Protein AF-A0A101G8E6-F1 (afdb_monomer_lite)

Radius of gyration: 13.33 Å; chains: 1; bounding box: 31×23×37 Å

pLDDT: mean 97.1, std 3.12, range [75.19, 98.75]

Structure (mmCIF, N/CA/C/O backbone):
data_AF-A0A101G8E6-F1
#
_entry.id   AF-A0A101G8E6-F1
#
loop_
_atom_site.group_PDB
_atom_site.id
_atom_site.type_symbol
_atom_site.label_atom_id
_atom_site.label_alt_id
_atom_site.label_comp_id
_atom_site.label_asym_id
_atom_site.label_entity_id
_atom_site.label_seq_id
_atom_site.pdbx_PDB_ins_code
_atom_site.Cartn_x
_atom_site.Cartn_y
_atom_site.Cartn_z
_atom_site.occupancy
_atom_site.B_iso_or_equiv
_atom_site.auth_seq_id
_atom_site.auth_comp_id
_atom_site.auth_asym_id
_atom_site.auth_atom_id
_atom_site.pdbx_PDB_model_num
ATOM 1 N N . ARG A 1 1 ? -13.074 10.221 1.252 1.00 87.31 1 ARG A N 1
ATOM 2 C CA . ARG A 1 1 ? -13.100 9.054 0.334 1.00 87.31 1 ARG A CA 1
ATOM 3 C C . ARG A 1 1 ? -12.316 9.415 -0.919 1.00 87.31 1 ARG A C 1
ATOM 5 O O . ARG A 1 1 ? -12.568 10.478 -1.464 1.00 87.31 1 ARG A O 1
ATOM 12 N N . ILE A 1 2 ? -11.379 8.565 -1.333 1.00 95.31 2 ILE A N 1
ATOM 13 C CA . ILE A 1 2 ? -10.587 8.689 -2.560 1.00 95.31 2 ILE A CA 1
ATOM 14 C C . ILE A 1 2 ? -10.964 7.508 -3.452 1.00 95.31 2 ILE A C 1
ATOM 16 O O . ILE A 1 2 ? -10.977 6.362 -3.000 1.00 95.31 2 ILE A O 1
ATOM 20 N N . THR A 1 3 ? -11.350 7.766 -4.694 1.00 95.94 3 THR A N 1
ATOM 21 C CA . THR A 1 3 ? -11.845 6.718 -5.591 1.00 95.94 3 THR A CA 1
ATOM 22 C C . THR A 1 3 ? -11.412 7.016 -7.017 1.00 95.94 3 THR A C 1
ATOM 24 O O . THR A 1 3 ? -11.410 8.173 -7.428 1.00 95.94 3 THR A O 1
ATOM 27 N N . ALA A 1 4 ? -11.021 5.973 -7.747 1.00 96.38 4 ALA A N 1
ATOM 28 C CA . ALA A 1 4 ? -10.799 6.053 -9.182 1.00 96.38 4 ALA A CA 1
ATOM 29 C C . ALA A 1 4 ? -12.072 6.527 -9.896 1.00 96.38 4 ALA A C 1
ATOM 31 O O . ALA A 1 4 ? -13.160 6.051 -9.575 1.00 96.38 4 ALA A O 1
ATOM 32 N N . GLU A 1 5 ? -11.940 7.412 -10.885 1.00 96.31 5 GLU A N 1
ATOM 33 C CA . GLU A 1 5 ? -13.079 7.835 -11.709 1.00 96.31 5 GLU A CA 1
ATOM 34 C C . GLU A 1 5 ? -13.739 6.626 -12.387 1.00 96.31 5 GLU A C 1
ATOM 36 O O . GLU A 1 5 ? -14.941 6.412 -12.257 1.00 96.31 5 GLU A O 1
ATOM 41 N N . THR A 1 6 ? -12.924 5.780 -13.027 1.00 95.19 6 THR A N 1
ATOM 42 C CA . THR A 1 6 ? -13.347 4.486 -13.570 1.00 95.19 6 THR A CA 1
ATOM 43 C C . THR A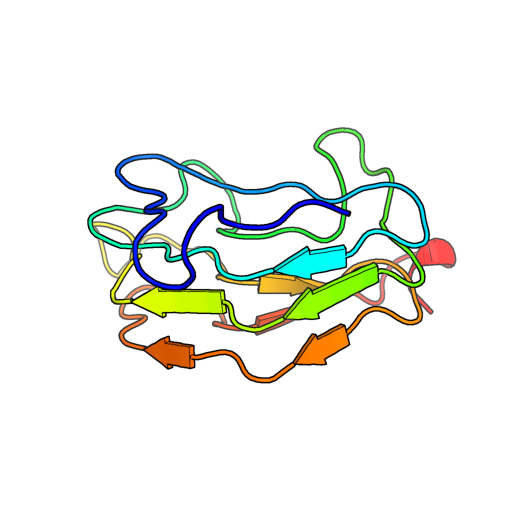 1 6 ? -12.465 3.371 -12.991 1.00 95.19 6 THR A C 1
ATOM 45 O O . THR A 1 6 ? -11.258 3.346 -13.262 1.00 95.19 6 THR A O 1
ATOM 48 N N . PRO A 1 7 ? -13.018 2.439 -12.185 1.00 89.88 7 PRO A N 1
ATOM 49 C CA . PRO A 1 7 ? -12.251 1.338 -11.606 1.00 89.88 7 PRO A CA 1
ATOM 50 C C . PRO A 1 7 ? -11.517 0.517 -12.669 1.00 89.88 7 PRO A C 1
ATOM 52 O O . PRO A 1 7 ? -12.096 0.133 -13.683 1.00 89.88 7 PRO A O 1
ATOM 55 N N . GLY A 1 8 ? -10.231 0.252 -12.436 1.00 88.69 8 GLY A N 1
ATOM 56 C CA . GLY A 1 8 ? -9.379 -0.475 -13.381 1.00 88.69 8 GLY A CA 1
ATOM 57 C C . GLY A 1 8 ? -8.829 0.364 -14.541 1.00 88.69 8 GLY A C 1
ATOM 58 O O . GLY A 1 8 ? -8.028 -0.161 -15.309 1.00 88.69 8 GLY A O 1
ATOM 59 N N . GLN A 1 9 ? -9.202 1.646 -14.652 1.00 95.56 9 GLN A N 1
ATOM 60 C CA . GLN A 1 9 ? -8.654 2.582 -15.647 1.00 95.56 9 GLN A CA 1
ATOM 61 C C . GLN A 1 9 ? -7.810 3.710 -15.034 1.00 95.56 9 GLN A C 1
ATOM 63 O O . GLN A 1 9 ? -7.206 4.491 -15.763 1.00 95.56 9 GLN A O 1
ATOM 68 N N . VAL A 1 10 ? -7.733 3.789 -13.701 1.00 97.50 10 VAL A N 1
ATOM 69 C CA . VAL A 1 10 ? -6.826 4.704 -12.997 1.00 97.50 10 VAL A CA 1
ATOM 70 C C . VAL A 1 10 ? -5.579 3.941 -12.571 1.00 97.50 10 VAL A C 1
ATOM 72 O O . VAL A 1 10 ? -5.618 3.104 -11.662 1.00 97.50 10 VAL A O 1
ATOM 75 N N . PHE A 1 11 ? -4.476 4.240 -13.251 1.00 98.31 11 PHE A N 1
ATOM 76 C CA . PHE A 1 11 ? -3.200 3.561 -13.069 1.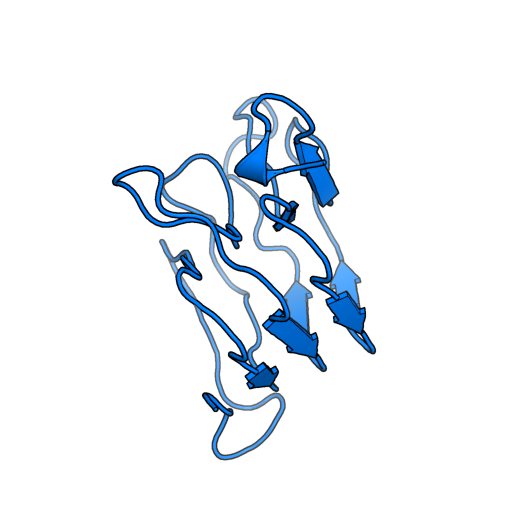00 98.31 11 PHE A CA 1
ATOM 77 C C . PHE A 1 11 ? -2.239 4.393 -12.223 1.00 98.31 11 PHE A C 1
ATOM 79 O O . PHE A 1 11 ? -2.122 5.604 -12.396 1.00 98.31 11 PHE A O 1
ATOM 86 N N . VAL A 1 12 ? -1.527 3.717 -11.326 1.00 98.38 12 VAL A N 1
ATOM 87 C CA . VAL A 1 12 ? -0.410 4.272 -10.563 1.00 98.38 12 VAL A CA 1
ATOM 88 C C . VAL A 1 12 ? 0.854 3.560 -11.037 1.00 98.38 12 VAL A C 1
ATOM 90 O O . VAL A 1 12 ? 1.038 2.373 -10.774 1.00 98.38 12 VAL A O 1
ATOM 93 N N . GLU A 1 13 ? 1.698 4.270 -11.783 1.00 98.75 13 GLU A N 1
ATOM 94 C CA . GLU A 1 13 ? 2.832 3.684 -12.510 1.00 98.75 13 GLU A CA 1
ATOM 95 C C . GLU A 1 13 ? 4.177 4.310 -12.107 1.00 98.75 13 GLU A C 1
ATOM 97 O O . GLU A 1 13 ? 4.234 5.258 -11.317 1.00 98.75 13 GLU A O 1
ATOM 102 N N . GLY A 1 14 ? 5.280 3.759 -12.621 1.00 98.75 14 GLY A N 1
ATOM 103 C CA . GLY A 1 14 ? 6.625 4.276 -12.378 1.00 98.75 14 GLY A CA 1
ATOM 104 C C . GLY A 1 14 ? 7.079 4.126 -10.923 1.00 98.75 14 GLY A C 1
ATOM 105 O O . GLY A 1 14 ? 6.874 3.088 -10.294 1.00 98.75 14 GLY A O 1
ATOM 106 N N . GLN A 1 15 ? 7.740 5.156 -10.394 1.00 98.56 15 GLN A N 1
ATOM 107 C CA . GLN A 1 15 ? 8.226 5.185 -9.013 1.00 98.56 15 GLN A CA 1
ATOM 108 C C . GLN A 1 15 ? 7.187 5.818 -8.090 1.00 98.56 15 GLN A C 1
ATOM 110 O O . GLN A 1 15 ? 7.254 7.005 -7.779 1.00 98.56 15 GLN A O 1
ATOM 115 N N . SER A 1 16 ? 6.226 5.008 -7.648 1.00 98.50 16 SER A N 1
ATOM 116 C CA . SER A 1 16 ? 5.045 5.490 -6.926 1.00 98.50 16 SER A CA 1
ATOM 117 C C . SER A 1 16 ? 4.787 4.718 -5.634 1.00 98.50 16 SER A C 1
ATOM 119 O O . SER A 1 16 ? 5.088 3.531 -5.519 1.00 98.50 16 SER A O 1
ATOM 121 N N . CYS A 1 17 ? 4.20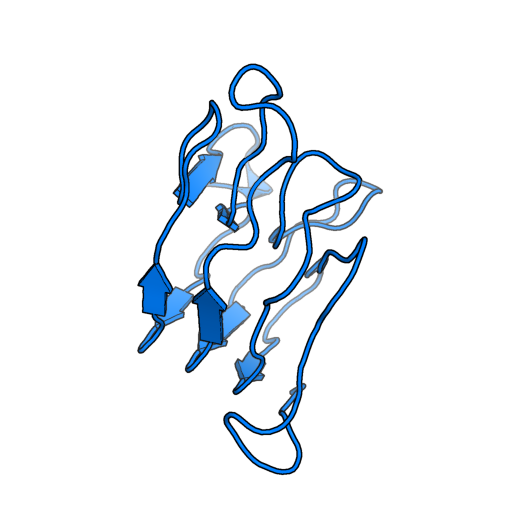8 5.397 -4.645 1.00 98.12 17 CYS A N 1
ATOM 122 C CA . CYS A 1 17 ? 3.728 4.795 -3.403 1.00 98.12 17 CYS A CA 1
ATOM 123 C C . CYS A 1 17 ? 2.569 5.613 -2.816 1.00 98.12 17 CYS A C 1
ATOM 125 O O . CYS A 1 17 ? 2.347 6.757 -3.210 1.00 98.12 17 CYS A O 1
ATOM 127 N N . LEU A 1 18 ? 1.831 5.019 -1.880 1.00 98.00 18 LEU A N 1
ATOM 128 C CA . LEU A 1 18 ? 0.698 5.626 -1.191 1.00 98.00 18 LEU A CA 1
ATOM 129 C C . LEU A 1 18 ? 0.910 5.580 0.325 1.00 98.00 18 LEU A C 1
ATOM 131 O O . LEU A 1 18 ? 1.146 4.518 0.901 1.00 98.00 18 LEU A O 1
ATOM 135 N N . TYR A 1 19 ? 0.761 6.734 0.967 1.00 98.06 19 TYR A N 1
ATOM 136 C CA . TYR A 1 19 ? 0.681 6.865 2.418 1.00 98.06 19 TYR A CA 1
ATOM 137 C C . TYR A 1 19 ? -0.764 7.171 2.813 1.00 98.06 19 TYR A C 1
ATOM 139 O O . TYR A 1 19 ? -1.433 7.971 2.160 1.00 98.06 19 TYR A O 1
ATOM 147 N N . ILE A 1 20 ? -1.242 6.529 3.874 1.00 98.25 20 ILE A N 1
ATOM 148 C CA . ILE A 1 20 ? -2.578 6.724 4.434 1.00 98.25 20 ILE A CA 1
ATOM 149 C C . ILE A 1 20 ? -2.389 7.058 5.913 1.00 98.25 20 ILE A C 1
ATOM 151 O O . ILE A 1 20 ? -1.858 6.239 6.657 1.00 98.25 20 ILE A O 1
ATOM 155 N N . SER A 1 21 ? -2.829 8.237 6.342 1.00 97.56 21 SER A N 1
ATOM 156 C CA . SER A 1 21 ? -2.825 8.674 7.743 1.00 97.56 21 SER A CA 1
ATOM 157 C C . SER A 1 21 ? -4.148 9.354 8.094 1.00 97.56 21 SER A C 1
ATOM 159 O O . SER A 1 21 ? -4.848 9.848 7.209 1.00 97.56 21 SER A O 1
ATOM 161 N N . GLY A 1 22 ? -4.517 9.349 9.376 1.00 97.19 22 GLY A N 1
ATOM 162 C CA . GLY A 1 22 ? -5.804 9.868 9.850 1.00 97.19 22 GLY A CA 1
ATOM 163 C C . GLY A 1 22 ? -6.872 8.783 9.993 1.00 97.19 22 GLY A C 1
ATOM 164 O O . GLY A 1 22 ? -6.556 7.607 10.157 1.00 97.19 22 GLY A O 1
ATOM 165 N N . GLU A 1 23 ? -8.147 9.164 9.972 1.00 98.25 23 GLU A N 1
ATOM 166 C CA . GLU A 1 23 ? -9.238 8.249 10.324 1.00 98.25 23 GLU A CA 1
ATOM 167 C C . GLU A 1 23 ? -10.357 8.217 9.281 1.00 98.25 23 GLU A C 1
ATOM 169 O O . GLU A 1 23 ? -10.609 9.205 8.590 1.00 98.25 23 GLU A O 1
ATOM 174 N N . TYR A 1 24 ? -11.044 7.072 9.182 1.00 98.25 24 TYR A N 1
ATOM 175 C CA . TYR A 1 24 ? -12.238 6.881 8.341 1.00 98.25 24 TYR A CA 1
ATOM 176 C C . TYR A 1 24 ? -12.016 7.177 6.849 1.00 98.25 24 TYR A C 1
ATOM 178 O O . TYR A 1 24 ? -12.918 7.610 6.122 1.00 98.25 24 TYR A O 1
ATOM 186 N N . LEU A 1 25 ? -10.802 6.924 6.358 1.00 98.31 25 LEU A N 1
ATOM 187 C CA . LEU A 1 25 ? -10.482 7.055 4.944 1.00 98.31 25 LEU A CA 1
ATOM 188 C C . LEU A 1 25 ? -10.851 5.779 4.189 1.00 98.31 25 LEU A C 1
ATOM 190 O O . LEU A 1 25 ? -10.569 4.667 4.620 1.00 98.31 25 LEU A O 1
ATOM 194 N N . GLN A 1 26 ? -11.426 5.949 3.003 1.00 98.38 26 GLN A N 1
ATOM 195 C CA . GLN A 1 26 ? -11.662 4.860 2.060 1.00 98.38 26 GLN A CA 1
ATOM 196 C C . GLN A 1 26 ? -10.933 5.157 0.754 1.00 98.38 26 GLN A C 1
ATOM 198 O O . GLN A 1 26 ? -11.150 6.228 0.179 1.00 98.38 26 GLN A O 1
ATOM 203 N N . ILE A 1 27 ? -10.109 4.209 0.309 1.00 98.00 27 ILE A N 1
ATOM 204 C CA . ILE A 1 27 ? -9.351 4.239 -0.943 1.00 98.00 27 ILE A CA 1
ATOM 205 C C . ILE A 1 27 ? -9.859 3.094 -1.819 1.00 98.00 27 ILE A C 1
ATOM 207 O O . ILE A 1 27 ? -9.948 1.953 -1.361 1.00 98.00 27 ILE A O 1
ATOM 211 N N . ASP A 1 28 ? -10.226 3.410 -3.059 1.00 98.19 28 ASP A N 1
ATOM 212 C CA . ASP A 1 28 ? -11.042 2.522 -3.884 1.00 98.19 28 ASP A CA 1
ATOM 213 C C . ASP A 1 28 ? -10.663 2.575 -5.374 1.00 98.19 28 ASP A C 1
ATOM 215 O O . ASP A 1 28 ? -10.655 3.648 -5.980 1.00 98.19 28 ASP A O 1
ATOM 219 N N . GLY A 1 29 ? -10.384 1.415 -5.975 1.00 97.81 29 GLY A N 1
ATOM 220 C CA . GLY A 1 29 ? -10.310 1.263 -7.434 1.00 97.81 29 GLY A CA 1
ATOM 221 C C . GLY A 1 29 ? -8.975 1.613 -8.106 1.00 97.81 29 GLY A C 1
ATOM 222 O O . GLY A 1 29 ? -8.953 1.748 -9.330 1.00 97.81 29 GLY A O 1
ATOM 223 N N . LEU A 1 30 ? -7.882 1.778 -7.350 1.00 97.38 30 LEU A N 1
ATOM 224 C CA . LEU A 1 30 ? -6.551 2.072 -7.910 1.00 97.38 30 LEU A CA 1
ATOM 225 C C . LEU A 1 30 ? -5.849 0.805 -8.420 1.00 97.38 30 LEU A C 1
ATOM 227 O O . LEU A 1 30 ? -5.949 -0.259 -7.807 1.00 97.38 30 LEU A O 1
ATOM 231 N N . HIS A 1 31 ? -5.078 0.943 -9.500 1.00 98.44 31 HIS A N 1
ATOM 232 C CA . HIS A 1 31 ? -4.289 -0.142 -10.086 1.00 98.44 31 HIS A CA 1
ATOM 233 C C . HIS A 1 31 ? -2.803 0.241 -10.181 1.00 98.44 31 HIS A C 1
ATOM 235 O O . HIS A 1 31 ? -2.408 1.032 -11.033 1.00 98.44 31 HIS A O 1
ATOM 241 N N . PHE A 1 32 ? -1.970 -0.341 -9.317 1.00 98.69 32 PHE A N 1
ATOM 242 C CA . PHE A 1 32 ? -0.514 -0.213 -9.351 1.00 98.69 32 PHE A CA 1
ATOM 243 C C . PHE A 1 32 ? 0.080 -1.209 -10.351 1.00 98.69 32 PHE A C 1
ATOM 245 O O . PHE A 1 32 ? -0.067 -2.417 -10.161 1.00 98.69 32 PHE A O 1
ATOM 252 N N . ARG A 1 33 ? 0.758 -0.714 -11.391 1.00 98.50 33 ARG A N 1
ATOM 253 C CA . ARG A 1 33 ? 1.400 -1.533 -12.439 1.00 98.50 33 ARG A CA 1
ATOM 254 C C . ARG A 1 33 ? 2.590 -0.801 -13.061 1.00 98.50 33 ARG A C 1
ATOM 256 O O . ARG A 1 33 ? 2.767 0.384 -12.811 1.00 98.50 33 ARG A O 1
ATOM 263 N N . ASN A 1 34 ? 3.394 -1.480 -13.880 1.00 98.50 34 ASN A N 1
ATOM 264 C CA . ASN A 1 34 ? 4.486 -0.853 -14.645 1.00 98.50 34 ASN A CA 1
ATOM 265 C C . ASN A 1 34 ? 5.432 0.007 -13.777 1.00 98.50 34 ASN A C 1
ATOM 267 O O . ASN A 1 34 ? 5.745 1.152 -14.111 1.00 98.50 34 ASN A O 1
ATOM 271 N N . GLY A 1 35 ? 5.861 -0.514 -12.625 1.00 98.50 35 GLY A N 1
ATOM 272 C CA . GLY A 1 35 ? 6.646 0.276 -11.683 1.00 98.50 35 GLY A CA 1
ATOM 273 C C . GLY A 1 35 ? 7.073 -0.465 -10.423 1.00 98.50 35 GLY A C 1
ATOM 274 O O . GLY A 1 35 ? 7.002 -1.688 -10.343 1.00 98.50 35 GLY A O 1
ATOM 275 N N . HIS A 1 36 ? 7.564 0.298 -9.453 1.00 98.75 36 HIS A N 1
ATOM 276 C CA . HIS A 1 36 ? 7.989 -0.180 -8.139 1.00 98.75 36 HIS A CA 1
ATOM 277 C C . HIS A 1 36 ? 7.910 0.960 -7.122 1.00 98.75 36 HIS A C 1
ATOM 279 O O . HIS A 1 36 ? 7.935 2.138 -7.481 1.00 98.75 36 HIS A O 1
ATOM 285 N N . THR A 1 37 ? 7.838 0.629 -5.832 1.00 98.38 37 THR A N 1
ATOM 286 C CA . THR A 1 37 ? 7.917 1.667 -4.798 1.00 98.38 37 THR A CA 1
ATOM 287 C C . THR A 1 37 ? 9.330 2.261 -4.733 1.00 98.38 37 THR A C 1
ATOM 289 O O . THR A 1 37 ? 10.302 1.498 -4.760 1.00 98.38 37 THR A O 1
ATOM 292 N N . PRO A 1 38 ? 9.481 3.595 -4.603 1.00 97.62 38 PRO A N 1
ATOM 293 C CA . PRO A 1 38 ? 10.774 4.222 -4.326 1.00 97.62 38 PRO A CA 1
ATOM 294 C C . PRO A 1 38 ? 11.204 4.056 -2.858 1.00 97.62 38 PRO A C 1
ATOM 296 O O . PRO A 1 38 ? 12.317 4.425 -2.489 1.00 97.62 38 PRO A O 1
ATOM 299 N N . GLY A 1 39 ? 10.308 3.557 -2.001 1.00 94.62 39 GLY A N 1
ATOM 300 C CA . GLY A 1 39 ? 10.503 3.470 -0.561 1.00 94.62 39 GLY A CA 1
ATOM 301 C C . GLY A 1 39 ? 10.428 2.045 -0.026 1.00 94.62 39 GLY A C 1
ATOM 302 O O . GLY A 1 39 ? 10.748 1.066 -0.691 1.00 94.62 39 GLY A O 1
ATOM 303 N N . LYS A 1 40 ? 10.005 1.935 1.236 1.00 95.94 40 LYS A N 1
ATOM 304 C CA . LYS A 1 40 ? 9.935 0.653 1.952 1.00 95.94 40 LYS A CA 1
ATOM 305 C C . LYS A 1 40 ? 8.723 -0.188 1.558 1.00 95.94 40 LYS A C 1
ATOM 307 O O . LYS A 1 40 ? 8.785 -1.409 1.690 1.00 95.94 40 LYS A O 1
ATOM 312 N N . ALA A 1 41 ? 7.640 0.449 1.112 1.00 98.44 41 ALA A N 1
ATOM 313 C CA . ALA A 1 41 ? 6.431 -0.245 0.700 1.00 98.44 41 ALA A CA 1
ATOM 314 C C . ALA A 1 41 ? 5.619 0.509 -0.360 1.00 98.44 41 ALA A C 1
ATOM 316 O O . ALA A 1 41 ? 5.780 1.721 -0.518 1.00 98.44 41 ALA A O 1
ATOM 317 N N . VAL A 1 42 ? 4.758 -0.208 -1.087 1.00 98.75 42 VAL A N 1
ATOM 318 C CA . VAL A 1 42 ? 3.850 0.377 -2.094 1.00 98.75 42 VAL A CA 1
ATOM 319 C C . VAL A 1 42 ? 2.723 1.157 -1.419 1.00 98.75 42 VAL A C 1
ATOM 321 O O . VAL A 1 42 ? 2.446 2.282 -1.820 1.00 98.75 42 VAL A O 1
ATOM 324 N N . ILE A 1 43 ? 2.117 0.605 -0.366 1.00 98.75 43 ILE A N 1
ATOM 325 C CA . ILE A 1 43 ? 1.045 1.229 0.415 1.00 98.75 43 ILE A CA 1
ATOM 326 C C . ILE A 1 43 ? 1.364 1.106 1.908 1.00 98.75 43 ILE A C 1
ATOM 328 O O . ILE A 1 43 ? 1.683 0.020 2.395 1.00 98.75 43 ILE A O 1
ATOM 332 N N . GLN A 1 44 ? 1.265 2.212 2.646 1.00 98.56 44 GLN A N 1
ATOM 333 C CA . GLN A 1 44 ? 1.519 2.271 4.088 1.00 98.56 44 GLN A CA 1
ATOM 334 C C . GLN A 1 44 ? 0.343 2.928 4.810 1.00 98.56 44 GLN A C 1
ATOM 336 O O . GLN A 1 44 ? -0.060 4.032 4.458 1.00 98.56 44 GLN A O 1
ATOM 341 N N . PHE A 1 45 ? -0.161 2.287 5.866 1.00 98.56 45 PHE A N 1
ATOM 342 C CA . PHE A 1 45 ? -1.189 2.840 6.765 1.00 98.56 45 PHE A CA 1
ATOM 343 C C . PHE A 1 45 ? -0.600 3.771 7.840 1.00 98.56 45 PHE A C 1
ATOM 345 O O . PHE A 1 45 ? -1.007 3.767 9.000 1.00 98.56 45 PHE A O 1
ATOM 352 N N . ARG A 1 46 ? 0.406 4.548 7.449 1.00 97.88 46 ARG A N 1
ATOM 353 C CA . ARG A 1 46 ? 0.939 5.690 8.189 1.00 97.88 46 ARG A CA 1
ATOM 354 C C . ARG A 1 46 ? 1.540 6.676 7.200 1.00 97.88 46 ARG A C 1
ATOM 356 O O . ARG A 1 46 ? 1.838 6.275 6.077 1.00 97.88 46 ARG A O 1
ATOM 363 N N . ASP A 1 47 ? 1.791 7.908 7.613 1.00 96.62 47 ASP A N 1
ATOM 364 C CA . ASP A 1 47 ? 2.582 8.862 6.831 1.00 96.62 47 ASP A CA 1
ATOM 365 C C . ASP A 1 47 ? 4.099 8.748 7.090 1.00 96.62 47 ASP A C 1
ATOM 367 O O . ASP A 1 47 ? 4.578 7.909 7.862 1.00 96.62 47 ASP A O 1
ATOM 371 N N . SER A 1 48 ? 4.879 9.604 6.424 1.00 93.31 48 SER A N 1
ATOM 372 C CA . SER A 1 48 ? 6.333 9.701 6.599 1.00 93.31 48 SER A CA 1
ATOM 373 C C . SER A 1 48 ? 6.764 10.220 7.974 1.00 93.31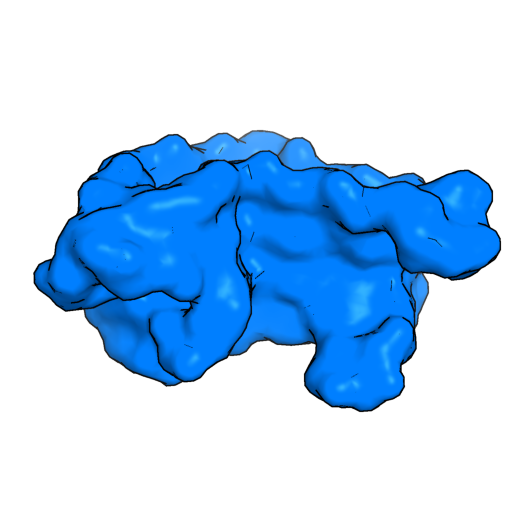 48 SER A C 1
ATOM 375 O O . SER A 1 48 ? 7.919 10.025 8.352 1.00 93.31 48 SER A O 1
ATOM 377 N N . HIS A 1 49 ? 5.866 10.870 8.716 1.00 94.62 49 HIS A N 1
ATOM 378 C CA . HIS A 1 49 ? 6.109 11.406 10.057 1.00 94.62 49 HIS A CA 1
ATOM 379 C C . HIS A 1 49 ? 5.714 10.421 11.167 1.00 94.62 49 HIS A C 1
ATOM 381 O O . HIS A 1 49 ? 6.005 10.664 12.336 1.00 94.62 49 HIS A O 1
ATOM 387 N N . GLY A 1 50 ? 5.114 9.283 10.807 1.00 94.56 50 GLY A N 1
ATOM 388 C CA . GLY A 1 50 ? 4.711 8.227 11.730 1.00 94.56 50 GLY A CA 1
ATOM 389 C C . GLY A 1 50 ? 3.269 8.335 12.223 1.00 94.56 50 GLY A C 1
ATOM 390 O O . GLY A 1 50 ? 2.875 7.521 13.055 1.00 94.56 50 GLY A O 1
ATOM 391 N N . GLN A 1 51 ? 2.467 9.276 11.716 1.00 97.19 51 GLN A N 1
ATOM 392 C CA . GLN A 1 51 ? 1.043 9.330 12.031 1.00 97.19 51 GLN A CA 1
ATOM 393 C C . GLN A 1 51 ? 0.332 8.148 11.367 1.00 97.19 51 GLN A C 1
ATOM 395 O O . GLN A 1 51 ? 0.345 8.019 10.143 1.00 97.19 51 GLN A O 1
ATOM 400 N N . VAL A 1 52 ? -0.273 7.277 12.176 1.00 98.25 52 VAL A N 1
ATOM 401 C CA . VAL A 1 52 ? -0.959 6.066 11.704 1.00 98.25 52 VAL A CA 1
ATOM 402 C C . VAL A 1 52 ? -2.352 6.363 11.145 1.00 98.25 52 VAL A C 1
ATOM 404 O O . VAL A 1 52 ? -2.934 7.420 11.398 1.00 98.25 52 VAL A O 1
ATOM 407 N N . ALA A 1 53 ? -2.889 5.410 10.388 1.00 98.38 53 ALA A N 1
ATOM 408 C CA . ALA A 1 53 ? -4.283 5.387 9.971 1.00 98.38 53 ALA A CA 1
ATOM 409 C C . ALA A 1 53 ? -5.127 4.489 10.884 1.00 98.38 53 ALA A C 1
ATOM 411 O O . ALA A 1 53 ? -4.678 3.400 11.225 1.00 98.38 53 ALA A O 1
ATOM 412 N N . ASN A 1 54 ? -6.357 4.884 11.216 1.00 98.31 54 ASN A N 1
ATOM 413 C CA . ASN A 1 54 ? -7.312 4.035 11.939 1.00 98.31 54 ASN A CA 1
ATOM 414 C C . ASN A 1 54 ? -8.677 4.016 11.244 1.00 98.31 54 ASN A C 1
ATOM 416 O O . ASN A 1 54 ? -9.103 5.013 10.667 1.00 98.31 54 ASN A O 1
ATOM 420 N N . HIS A 1 55 ? -9.400 2.898 11.330 1.00 98.38 55 HIS A N 1
ATOM 421 C CA . HIS A 1 55 ? -10.727 2.756 10.708 1.00 98.38 55 HIS A CA 1
ATOM 422 C C . HIS A 1 55 ? -10.735 3.026 9.190 1.00 98.38 55 HIS A C 1
ATOM 424 O O . HIS A 1 55 ? -11.739 3.467 8.628 1.00 98.38 55 HIS A O 1
ATOM 430 N N . CYS A 1 56 ? -9.614 2.777 8.512 1.00 98.69 56 CYS A N 1
ATOM 431 C CA . CYS A 1 56 ? -9.460 3.017 7.085 1.00 98.69 56 CYS A CA 1
ATOM 432 C C . CYS A 1 56 ? -9.682 1.740 6.267 1.00 98.69 56 CYS A C 1
ATOM 434 O O . CYS A 1 56 ? -9.343 0.627 6.673 1.00 98.69 56 CYS A O 1
ATOM 436 N N . ARG A 1 57 ? -10.221 1.900 5.060 1.00 98.62 57 ARG A N 1
ATOM 437 C CA . ARG A 1 57 ? -10.522 0.802 4.141 1.00 98.62 57 ARG A CA 1
ATOM 438 C C . ARG A 1 57 ? -9.793 0.983 2.820 1.00 98.62 57 ARG A C 1
ATOM 440 O O . ARG A 1 57 ? -9.947 1.999 2.145 1.00 98.62 57 ARG A O 1
ATOM 447 N N . LEU A 1 58 ? -9.061 -0.048 2.427 1.00 98.31 58 LEU A N 1
ATOM 448 C CA . LEU A 1 58 ? -8.461 -0.194 1.111 1.00 98.31 58 LEU A CA 1
ATOM 449 C C . LEU A 1 58 ? -9.239 -1.274 0.355 1.00 98.31 58 LEU A C 1
ATOM 451 O O . LEU A 1 58 ? -9.273 -2.425 0.785 1.00 98.31 58 LEU A O 1
ATOM 455 N N . THR A 1 59 ? -9.915 -0.914 -0.735 1.00 98.38 59 THR A N 1
ATOM 456 C CA . THR A 1 59 ? -10.819 -1.839 -1.433 1.00 98.38 59 THR A CA 1
ATOM 457 C C . THR A 1 59 ? -10.671 -1.773 -2.946 1.00 98.38 59 THR A C 1
ATOM 459 O O . THR A 1 59 ? -10.348 -0.722 -3.495 1.00 98.38 59 THR A O 1
ATOM 462 N N . ARG A 1 60 ? -10.905 -2.899 -3.630 1.00 97.81 60 ARG A N 1
ATOM 463 C CA . ARG A 1 60 ? -10.841 -2.999 -5.102 1.00 97.81 60 ARG A CA 1
ATOM 464 C C . ARG A 1 60 ? -9.532 -2.466 -5.685 1.00 97.81 60 ARG A C 1
ATOM 466 O O . ARG A 1 60 ? -9.528 -1.792 -6.712 1.00 97.81 60 ARG A O 1
ATOM 473 N N . ILE A 1 61 ? -8.426 -2.753 -5.006 1.00 98.19 61 ILE A N 1
ATOM 474 C CA . ILE A 1 61 ? -7.088 -2.387 -5.462 1.00 98.19 61 ILE A CA 1
ATOM 475 C C . ILE A 1 61 ? -6.479 -3.541 -6.246 1.00 98.19 61 ILE A C 1
ATOM 477 O O . ILE A 1 61 ? -6.672 -4.708 -5.899 1.00 98.19 61 ILE A O 1
ATOM 481 N N . ALA A 1 62 ? -5.697 -3.210 -7.266 1.00 98.50 62 ALA A N 1
ATOM 482 C CA . ALA A 1 62 ? -4.796 -4.145 -7.922 1.00 98.50 62 ALA A CA 1
ATOM 483 C C . ALA A 1 62 ? -3.343 -3.696 -7.720 1.00 98.50 62 ALA A C 1
ATOM 485 O O . ALA A 1 62 ? -3.015 -2.538 -7.969 1.00 98.50 62 ALA A O 1
ATOM 486 N N . ILE A 1 63 ? -2.478 -4.605 -7.269 1.00 98.69 63 ILE A N 1
ATOM 487 C CA . ILE A 1 63 ? -1.021 -4.460 -7.353 1.00 98.69 63 ILE A CA 1
ATOM 488 C C . ILE A 1 63 ? -0.525 -5.588 -8.253 1.00 98.69 63 ILE A C 1
ATOM 490 O O . ILE A 1 63 ? -0.553 -6.753 -7.849 1.00 98.69 63 ILE A O 1
ATOM 494 N N . ASP A 1 64 ? -0.122 -5.235 -9.472 1.00 98.56 64 ASP A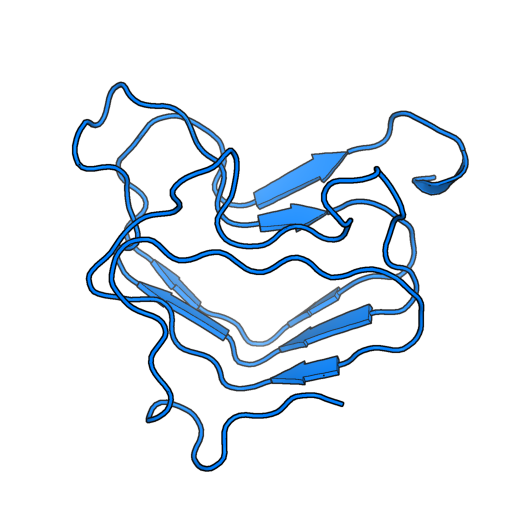 N 1
ATOM 495 C CA . ASP A 1 64 ? 0.203 -6.168 -10.550 1.00 98.56 64 ASP A CA 1
ATOM 496 C C . ASP A 1 64 ? 1.658 -5.982 -11.002 1.00 98.56 64 ASP A C 1
ATOM 498 O O . ASP A 1 64 ? 2.030 -4.949 -11.563 1.00 98.56 64 ASP A O 1
ATOM 502 N N . HIS A 1 65 ? 2.506 -6.964 -10.684 1.00 98.69 65 HIS A N 1
ATOM 503 C CA . HIS A 1 65 ? 3.941 -6.991 -10.994 1.00 98.69 65 HIS A CA 1
ATOM 504 C C . HIS A 1 65 ? 4.707 -5.707 -10.605 1.00 98.69 65 HIS A C 1
ATOM 506 O O . HIS A 1 65 ? 5.746 -5.392 -11.184 1.00 98.69 65 HIS A O 1
ATOM 512 N N . PHE A 1 66 ? 4.237 -4.982 -9.581 1.00 98.75 66 PHE A N 1
ATOM 513 C CA . PHE A 1 66 ? 4.844 -3.741 -9.084 1.00 98.75 66 PHE A CA 1
ATOM 514 C C . PHE A 1 66 ? 6.050 -4.035 -8.166 1.00 98.75 66 PHE A C 1
ATOM 516 O O . PHE A 1 66 ? 6.041 -3.790 -6.957 1.00 98.75 66 PHE A O 1
ATOM 523 N N . THR A 1 67 ? 7.053 -4.705 -8.731 1.00 98.38 67 THR A N 1
ATOM 524 C CA . THR A 1 67 ? 8.178 -5.352 -8.039 1.00 98.38 67 THR A CA 1
ATOM 525 C C . THR A 1 67 ? 9.483 -4.595 -8.277 1.00 98.38 67 THR A C 1
ATOM 527 O O . THR A 1 67 ? 9.687 -4.012 -9.341 1.00 98.38 67 THR A O 1
ATOM 530 N N . GLN A 1 68 ? 10.400 -4.615 -7.304 1.00 98.50 68 GLN A N 1
ATOM 531 C CA . GLN A 1 68 ? 11.716 -3.985 -7.468 1.00 98.50 68 GLN A CA 1
ATOM 532 C C . GLN A 1 68 ? 12.467 -4.551 -8.687 1.00 98.50 68 GLN A C 1
ATOM 534 O O . GLN A 1 68 ? 12.447 -5.769 -8.886 1.00 98.50 68 GLN A O 1
ATOM 539 N N . PRO A 1 69 ? 13.235 -3.725 -9.430 1.00 97.44 69 PRO A N 1
ATOM 540 C CA . PRO A 1 69 ? 14.023 -4.196 -10.575 1.00 97.44 69 PRO A CA 1
ATOM 541 C C . PRO A 1 69 ? 15.021 -5.308 -10.218 1.00 97.44 69 PRO A C 1
ATOM 543 O O . PRO A 1 69 ? 15.316 -6.182 -11.027 1.00 97.44 69 PRO A O 1
ATOM 546 N N . SER A 1 70 ? 15.537 -5.291 -8.985 1.00 97.62 70 SER A N 1
ATOM 547 C CA . SER A 1 70 ? 16.393 -6.346 -8.445 1.00 97.62 70 SER A CA 1
ATOM 548 C C . SER A 1 70 ? 15.636 -7.189 -7.427 1.00 97.62 70 SER A C 1
ATOM 550 O O . SER A 1 70 ? 15.172 -6.677 -6.406 1.00 97.62 70 SER A O 1
ATOM 552 N N . ARG A 1 71 ? 15.632 -8.515 -7.621 1.00 96.69 71 ARG A N 1
ATOM 553 C CA . ARG A 1 71 ? 15.049 -9.479 -6.668 1.00 96.69 71 ARG A CA 1
ATOM 554 C C . ARG A 1 71 ? 15.656 -9.399 -5.262 1.00 96.69 71 ARG A C 1
ATOM 556 O O . ARG A 1 71 ? 15.050 -9.851 -4.292 1.00 96.69 71 ARG A O 1
ATOM 563 N N . HIS A 1 72 ? 16.877 -8.873 -5.151 1.00 97.00 72 HIS A N 1
ATOM 564 C CA . HIS A 1 72 ? 17.598 -8.750 -3.887 1.00 97.00 72 HIS A CA 1
ATOM 565 C C . HIS A 1 72 ? 17.179 -7.509 -3.093 1.00 97.00 72 HIS A C 1
ATOM 567 O O . HIS A 1 72 ? 17.315 -7.517 -1.866 1.00 97.00 72 HIS A O 1
ATOM 573 N N . ASN A 1 73 ? 16.628 -6.493 -3.764 1.00 97.88 73 ASN A N 1
ATOM 574 C CA . ASN A 1 73 ? 16.102 -5.304 -3.107 1.00 97.88 73 ASN A CA 1
ATOM 575 C C . ASN A 1 73 ? 14.847 -5.680 -2.325 1.00 97.88 73 ASN A C 1
ATOM 577 O O . ASN A 1 73 ? 13.963 -6.381 -2.825 1.00 97.88 73 ASN A O 1
ATOM 581 N N . ARG A 1 74 ? 14.793 -5.234 -1.072 1.00 98.25 74 ARG A N 1
ATOM 582 C CA . ARG A 1 74 ? 13.695 -5.545 -0.165 1.00 98.25 74 ARG A CA 1
ATOM 583 C C . ARG A 1 74 ? 12.679 -4.414 -0.164 1.00 98.25 74 ARG A C 1
ATOM 585 O O . ARG A 1 74 ? 13.048 -3.278 0.103 1.00 98.25 74 ARG A O 1
ATOM 592 N N . ASP A 1 75 ? 11.418 -4.771 -0.336 1.00 98.38 75 ASP A N 1
ATOM 593 C CA . ASP A 1 75 ? 10.273 -3.921 -0.024 1.00 98.38 75 ASP A CA 1
ATOM 594 C C . ASP A 1 75 ? 9.112 -4.774 0.500 1.00 98.38 75 ASP A C 1
ATOM 596 O O . ASP A 1 75 ? 9.170 -6.011 0.511 1.00 98.38 75 ASP A O 1
ATOM 600 N N . HIS A 1 76 ? 8.054 -4.104 0.935 1.00 98.50 76 HIS A N 1
ATOM 601 C CA . HIS A 1 76 ? 6.746 -4.710 1.137 1.00 98.50 76 HIS A CA 1
ATOM 602 C C . HIS A 1 76 ? 5.750 -4.142 0.121 1.00 98.50 76 HIS A C 1
ATOM 604 O O . HIS A 1 76 ? 5.992 -3.094 -0.473 1.00 98.50 76 HIS A O 1
ATOM 610 N N . TRP A 1 77 ? 4.606 -4.787 -0.092 1.00 98.69 77 TRP A N 1
ATOM 611 C CA . TRP A 1 77 ? 3.540 -4.127 -0.853 1.00 98.69 77 TRP A CA 1
ATOM 612 C C . TRP A 1 77 ? 2.610 -3.351 0.054 1.00 98.69 77 TRP A C 1
ATOM 614 O O . TRP A 1 77 ? 2.445 -2.157 -0.154 1.00 98.69 77 TRP A O 1
ATOM 624 N N . ILE A 1 78 ? 2.062 -3.980 1.088 1.00 98.75 78 ILE A N 1
ATOM 625 C CA . ILE A 1 78 ? 1.124 -3.321 1.997 1.00 98.75 78 ILE A CA 1
ATOM 626 C C . ILE A 1 78 ? 1.630 -3.457 3.430 1.00 98.75 78 ILE A C 1
ATOM 628 O O . ILE A 1 78 ? 1.805 -4.568 3.932 1.00 98.75 78 ILE A O 1
ATOM 632 N N . GLU A 1 79 ? 1.856 -2.325 4.092 1.00 98.69 79 GLU A N 1
ATOM 633 C CA . GLU A 1 79 ? 2.142 -2.273 5.525 1.00 98.69 79 GLU A CA 1
ATOM 634 C C . GLU A 1 79 ? 0.935 -1.739 6.296 1.00 98.69 79 GLU A C 1
ATOM 636 O O . GLU A 1 79 ? 0.560 -0.572 6.157 1.00 98.69 79 GLU A O 1
ATOM 641 N N . PHE A 1 80 ? 0.371 -2.584 7.153 1.00 98.56 80 PHE A N 1
ATOM 642 C CA . PHE A 1 80 ? -0.613 -2.185 8.145 1.00 98.56 80 PHE A CA 1
ATOM 643 C C . PHE A 1 80 ? 0.068 -1.653 9.404 1.00 98.56 80 PHE A C 1
ATOM 645 O O . PHE A 1 80 ? 0.915 -2.317 10.007 1.00 98.56 80 PHE A O 1
ATOM 652 N N . TYR A 1 81 ? -0.380 -0.466 9.783 1.00 98.50 81 TYR A N 1
ATOM 653 C CA . TYR A 1 81 ? -0.213 0.188 11.074 1.00 98.50 81 TYR A CA 1
ATOM 654 C C . TYR A 1 81 ? -1.613 0.582 11.557 1.00 98.50 81 TYR A C 1
ATOM 656 O O . TYR A 1 81 ? -2.589 0.418 10.816 1.00 98.50 81 TYR A O 1
ATOM 664 N N . GLY A 1 82 ? -1.706 1.109 12.770 1.00 98.00 82 GLY A N 1
ATOM 665 C CA . GLY A 1 82 ? -2.954 1.503 13.398 1.00 98.00 82 GLY A CA 1
ATOM 666 C C . GLY A 1 82 ? -3.902 0.333 13.647 1.00 98.00 82 GLY A C 1
ATOM 667 O O . GLY A 1 82 ? -3.514 -0.837 13.633 1.00 98.00 82 GLY A O 1
ATOM 668 N N . ARG A 1 83 ? -5.172 0.663 13.867 1.00 97.62 83 ARG A N 1
ATOM 669 C CA . ARG A 1 83 ? -6.229 -0.260 14.281 1.00 97.62 83 ARG A CA 1
ATOM 670 C C . ARG A 1 83 ? -7.438 -0.167 13.361 1.00 97.62 83 ARG A C 1
ATOM 672 O O . ARG A 1 83 ? -7.719 0.866 12.754 1.00 97.62 83 ARG A O 1
ATOM 679 N N . HIS A 1 84 ? -8.194 -1.261 13.296 1.00 97.75 84 HIS A N 1
ATOM 680 C CA . HIS A 1 84 ? -9.464 -1.345 12.562 1.00 97.75 84 HIS A CA 1
ATOM 681 C C . HIS A 1 84 ? -9.366 -0.996 11.067 1.00 97.75 84 HIS A C 1
ATOM 683 O O . HIS A 1 84 ? -10.344 -0.571 10.455 1.00 97.75 84 HIS A O 1
ATOM 689 N N . ASN A 1 85 ? -8.190 -1.193 10.473 1.00 98.50 85 ASN A N 1
ATOM 690 C CA . ASN A 1 85 ? -7.991 -1.040 9.041 1.00 98.50 85 ASN A CA 1
ATOM 691 C C . ASN A 1 85 ? -8.355 -2.325 8.292 1.00 98.50 85 ASN A C 1
ATOM 693 O O . ASN A 1 85 ? -8.263 -3.423 8.841 1.00 98.50 85 ASN A O 1
ATOM 697 N N . SER A 1 86 ? -8.737 -2.199 7.023 1.00 98.50 86 SER A N 1
ATOM 698 C CA . SER A 1 86 ? -9.146 -3.334 6.189 1.00 98.50 86 SER A CA 1
ATOM 699 C C . SER A 1 86 ? -8.549 -3.271 4.782 1.00 98.50 86 SER A C 1
ATOM 701 O O . SER A 1 86 ? -8.418 -2.197 4.194 1.00 98.50 86 SER A O 1
ATOM 703 N N . LEU A 1 87 ? -8.195 -4.445 4.246 1.00 98.56 87 LEU A N 1
ATOM 704 C CA . LEU A 1 87 ? -7.918 -4.684 2.828 1.00 98.56 87 LEU A CA 1
ATOM 705 C C . LEU A 1 87 ? -8.976 -5.653 2.309 1.00 98.56 87 LEU A C 1
ATOM 707 O O . LEU A 1 87 ? -9.081 -6.774 2.799 1.00 98.56 87 LEU A O 1
ATOM 711 N N . GLU A 1 88 ? -9.747 -5.228 1.318 1.00 98.25 88 GLU A N 1
ATOM 712 C CA . GLU A 1 88 ? -10.925 -5.959 0.855 1.00 98.25 88 GLU A CA 1
ATOM 713 C C . GLU A 1 88 ? -10.947 -6.054 -0.671 1.00 98.25 88 GLU A C 1
ATOM 715 O O . GLU A 1 88 ? -10.523 -5.128 -1.365 1.00 98.25 88 GLU A O 1
ATOM 720 N N . ASN A 1 89 ? -11.478 -7.155 -1.211 1.00 97.88 89 ASN A N 1
ATOM 721 C CA . ASN A 1 89 ? -11.786 -7.307 -2.641 1.00 97.88 89 ASN A CA 1
ATOM 722 C C . ASN A 1 89 ? -10.636 -6.891 -3.581 1.00 97.88 89 ASN A C 1
ATOM 724 O O . ASN A 1 89 ? -10.870 -6.232 -4.590 1.00 97.88 89 ASN A O 1
ATOM 728 N N . SER A 1 90 ? -9.390 -7.197 -3.211 1.00 98.12 90 SER A N 1
ATOM 729 C CA . SER A 1 90 ? -8.189 -6.684 -3.879 1.00 98.12 90 SER A CA 1
ATOM 730 C C . SER A 1 90 ? -7.332 -7.815 -4.439 1.00 98.12 90 SER A C 1
ATOM 732 O O . SER A 1 90 ? -7.316 -8.919 -3.897 1.00 98.12 90 SER A O 1
ATOM 734 N N . THR A 1 91 ? -6.604 -7.525 -5.515 1.00 98.38 91 THR A N 1
ATOM 735 C CA . THR A 1 91 ? -5.716 -8.473 -6.197 1.00 98.38 91 THR A CA 1
ATOM 736 C C . THR A 1 91 ? -4.265 -8.067 -5.984 1.00 98.38 91 THR A C 1
ATOM 738 O O . THR A 1 91 ? -3.884 -6.939 -6.281 1.00 98.38 91 THR A O 1
ATOM 741 N N . LEU A 1 92 ? -3.450 -8.995 -5.485 1.00 98.62 92 LEU A N 1
ATOM 742 C CA . LEU A 1 92 ? -2.012 -8.819 -5.296 1.00 98.62 92 LEU A CA 1
ATOM 743 C C . LEU A 1 92 ? -1.300 -9.926 -6.082 1.00 98.62 92 LEU A C 1
ATOM 745 O O . LEU A 1 92 ? -1.339 -11.085 -5.668 1.00 98.62 92 LEU A O 1
ATOM 749 N N . LEU A 1 93 ? -0.671 -9.590 -7.209 1.00 98.44 93 LEU A N 1
ATOM 750 C CA . LEU A 1 93 ? -0.119 -10.569 -8.149 1.00 98.44 93 LEU A CA 1
ATOM 751 C C . LEU A 1 93 ? 1.297 -10.207 -8.602 1.00 98.44 93 LEU A C 1
ATOM 753 O O . LEU A 1 93 ? 1.536 -9.103 -9.075 1.00 98.44 93 LEU A O 1
ATOM 757 N N . GLY A 1 94 ? 2.229 -11.165 -8.525 1.00 98.19 94 GLY A N 1
ATOM 758 C CA . GLY A 1 94 ? 3.527 -11.054 -9.207 1.00 98.19 94 GLY A CA 1
ATOM 759 C C . GLY A 1 94 ? 4.674 -10.434 -8.399 1.00 98.19 94 GLY A C 1
ATOM 760 O O . GLY A 1 94 ? 5.638 -9.949 -8.990 1.00 98.19 94 GLY A O 1
ATOM 761 N N . LYS A 1 95 ? 4.622 -10.443 -7.056 1.00 98.56 95 LYS A N 1
ATOM 762 C CA . LYS A 1 95 ? 5.764 -10.000 -6.234 1.00 98.56 95 LYS A CA 1
ATOM 763 C C . LYS A 1 95 ? 6.919 -10.983 -6.393 1.00 98.56 95 LYS A C 1
ATOM 765 O O . LYS A 1 95 ? 6.768 -12.163 -6.086 1.00 98.56 95 LYS A O 1
ATOM 770 N N . SER A 1 96 ? 8.075 -10.495 -6.836 1.00 97.88 96 SER A N 1
ATOM 771 C CA . SER A 1 96 ? 9.231 -11.340 -7.181 1.00 97.88 96 SER A CA 1
ATOM 772 C C . SER A 1 96 ? 10.536 -10.946 -6.477 1.00 97.88 96 SER A C 1
ATOM 774 O O . SER A 1 96 ? 11.560 -11.613 -6.636 1.00 97.88 96 SER A O 1
ATOM 776 N N . ASN A 1 97 ? 10.513 -9.887 -5.667 1.00 98.44 97 ASN A N 1
ATOM 777 C CA . ASN A 1 97 ? 11.643 -9.410 -4.875 1.00 98.44 97 ASN A CA 1
ATOM 778 C C . ASN A 1 97 ? 11.475 -9.710 -3.372 1.00 98.44 97 ASN A C 1
ATOM 780 O O . ASN A 1 97 ? 10.394 -10.059 -2.892 1.00 98.44 97 ASN A O 1
ATOM 784 N N . ARG A 1 98 ? 12.558 -9.565 -2.601 1.00 98.12 98 ARG A N 1
ATOM 785 C CA . ARG A 1 98 ? 12.579 -9.873 -1.160 1.00 98.12 98 ARG A CA 1
ATOM 786 C C . ARG A 1 98 ? 11.575 -9.042 -0.352 1.00 98.12 98 ARG A C 1
ATOM 788 O O . ARG A 1 98 ? 11.391 -7.856 -0.592 1.00 98.12 98 ARG A O 1
ATOM 795 N N . GLY A 1 99 ? 11.044 -9.655 0.706 1.00 97.88 99 GLY A N 1
ATOM 796 C CA . GLY A 1 99 ? 10.150 -9.020 1.678 1.00 97.88 99 GLY A CA 1
ATOM 797 C C . GLY A 1 99 ? 8.681 -9.413 1.474 1.00 97.88 99 GLY A C 1
ATOM 798 O O . GLY A 1 99 ? 8.291 -9.746 0.354 1.00 97.88 99 GLY A O 1
ATOM 799 N N . PRO A 1 100 ? 7.884 -9.447 2.556 1.00 98.12 100 PRO A N 1
ATOM 800 C CA . PRO A 1 100 ? 6.492 -9.879 2.510 1.00 98.12 100 PRO A CA 1
ATOM 801 C C . PRO A 1 100 ? 5.628 -9.007 1.599 1.00 98.12 100 PRO A C 1
ATOM 803 O O . PRO A 1 100 ? 5.809 -7.796 1.513 1.00 98.12 100 PRO A O 1
ATOM 806 N N . THR A 1 101 ? 4.628 -9.624 0.976 1.00 98.62 101 THR A N 1
ATOM 807 C CA . THR A 1 101 ? 3.581 -8.916 0.232 1.00 98.62 101 THR A CA 1
ATOM 808 C C . THR A 1 101 ? 2.756 -8.032 1.167 1.00 98.62 101 THR A C 1
ATOM 810 O O . THR A 1 101 ? 2.612 -6.839 0.924 1.00 98.62 101 THR A O 1
ATOM 813 N N . VAL A 1 102 ? 2.277 -8.584 2.283 1.00 98.62 102 VAL A N 1
ATOM 814 C CA . VAL A 1 102 ? 1.511 -7.851 3.299 1.00 98.62 102 VAL A CA 1
ATOM 815 C C . VAL A 1 102 ? 2.176 -8.044 4.656 1.00 98.62 102 VAL A C 1
ATOM 817 O O . VAL A 1 102 ? 2.568 -9.160 5.001 1.00 98.62 102 VAL A O 1
ATOM 820 N N . ARG A 1 103 ? 2.311 -6.966 5.430 1.00 98.31 103 ARG A N 1
ATOM 821 C CA . ARG A 1 103 ? 2.892 -6.992 6.774 1.00 98.31 103 ARG A CA 1
ATOM 822 C C . ARG A 1 103 ? 2.052 -6.175 7.746 1.00 98.31 103 ARG A C 1
ATOM 824 O O . ARG A 1 103 ? 1.682 -5.053 7.431 1.00 98.31 103 ARG A O 1
ATOM 831 N N . VAL A 1 104 ? 1.821 -6.715 8.940 1.00 98.12 104 VAL A N 1
ATOM 832 C CA . VAL A 1 104 ? 1.186 -6.006 10.060 1.00 98.12 104 VAL A CA 1
ATOM 833 C C . VAL 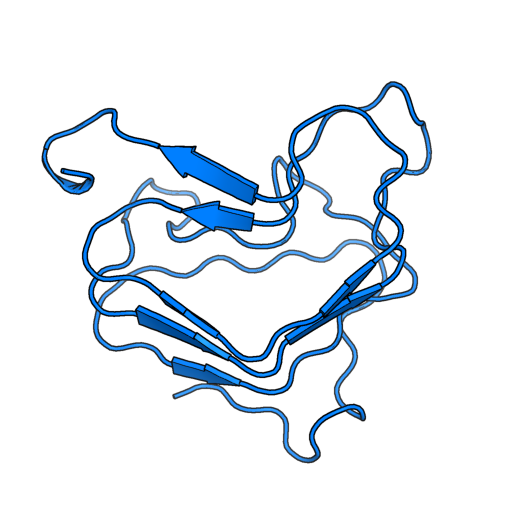A 1 104 ? 2.252 -5.658 11.094 1.00 98.12 104 VAL A C 1
ATOM 835 O O . VAL A 1 104 ? 3.053 -6.516 11.478 1.00 98.12 104 VAL A O 1
ATOM 838 N N . PHE A 1 105 ? 2.294 -4.400 11.521 1.00 97.25 105 PHE A N 1
ATOM 839 C CA . PHE A 1 105 ? 3.169 -3.934 12.590 1.00 97.25 105 PHE A CA 1
ATOM 840 C C . PHE A 1 105 ? 2.381 -3.789 13.889 1.00 97.25 105 PHE A C 1
ATOM 842 O O . PHE A 1 105 ? 1.324 -3.182 13.901 1.00 97.25 105 PHE A O 1
ATOM 849 N N . LEU A 1 106 ? 2.932 -4.328 14.980 1.00 94.69 106 LEU A N 1
ATOM 850 C CA . LEU A 1 106 ? 2.308 -4.318 16.313 1.00 94.69 106 LEU A CA 1
ATOM 851 C C . LEU A 1 106 ? 3.044 -3.412 17.309 1.00 94.69 106 LEU A C 1
ATOM 853 O O . LEU A 1 106 ? 2.666 -3.311 18.468 1.00 94.69 106 LEU A O 1
ATOM 857 N N . LYS A 1 107 ? 4.170 -2.812 16.909 1.00 92.69 107 LYS A N 1
ATOM 858 C CA . LYS A 1 107 ? 4.991 -2.012 17.823 1.00 92.69 107 LYS A CA 1
ATOM 859 C C . LYS A 1 107 ? 4.301 -0.678 18.086 1.00 92.69 107 LYS A C 1
ATOM 861 O O . LYS A 1 107 ? 4.148 0.072 17.138 1.00 92.69 107 LYS A O 1
ATOM 866 N N . GLY A 1 108 ? 4.046 -0.344 19.347 1.00 92.00 108 GLY A N 1
ATOM 867 C CA . GLY A 1 108 ? 3.437 0.930 19.746 1.00 92.00 108 GLY A CA 1
ATOM 868 C C . GLY A 1 108 ? 1.947 0.768 20.027 1.00 92.00 108 GLY A C 1
ATOM 869 O O . GLY A 1 108 ? 1.265 0.008 19.339 1.00 92.00 108 GLY A O 1
ATOM 870 N N . ASN A 1 109 ? 1.457 1.452 21.063 1.00 90.38 109 ASN A N 1
ATOM 871 C CA . ASN A 1 109 ? 0.075 1.315 21.525 1.00 90.38 109 ASN A CA 1
ATOM 872 C C . ASN A 1 109 ? -0.920 1.714 20.439 1.00 90.38 109 ASN A C 1
ATOM 874 O O . ASN A 1 109 ? -1.985 1.130 20.346 1.00 90.38 109 ASN A O 1
ATOM 878 N N . GLU A 1 110 ? -0.563 2.658 19.578 1.00 89.06 110 GLU A N 1
ATOM 879 C CA . GLU A 1 110 ? -1.374 3.085 18.447 1.00 89.06 110 GLU A CA 1
ATOM 880 C C . GLU A 1 110 ? -1.690 1.958 17.446 1.00 89.06 110 GLU A C 1
ATOM 882 O O . GLU A 1 110 ? -2.613 2.118 16.657 1.00 89.06 110 GLU A O 1
ATOM 887 N N . ASN A 1 111 ? -0.977 0.822 17.495 1.00 90.00 111 ASN A N 1
ATOM 888 C CA . ASN A 1 111 ? -1.115 -0.305 16.565 1.00 90.00 111 ASN A CA 1
ATOM 889 C C . ASN A 1 111 ? -1.780 -1.568 17.162 1.00 90.00 111 ASN A C 1
ATOM 891 O O . ASN A 1 111 ? -1.867 -2.573 16.456 1.00 90.00 111 ASN A O 1
ATOM 895 N N . ILE A 1 112 ? -2.193 -1.568 18.441 1.00 75.19 112 ILE A N 1
ATOM 896 C CA . ILE A 1 112 ? -2.743 -2.761 19.136 1.00 75.19 112 ILE A CA 1
ATOM 897 C C . ILE A 1 112 ? -4.133 -2.492 19.669 1.00 75.19 112 ILE A C 1
ATOM 899 O O . ILE A 1 112 ? -4.209 -1.653 20.586 1.00 75.19 112 ILE A O 1
#

Sequence (112 aa):
RITAETPGQVFVEGQSCLYISGEYLQIDGLHFRNGHTPGKAVIQFRDSHGQVANHCRLTRIAIDHFTQPSRHNRDHWIEFYGRHNSLENSTLLGKSNRGPTVRVFLKGNENI

Foldseek 3Di:
DAEDPDAPPAEDEAAAAEEAADEDAEYYRYEYDHYAHPDQERYEQHDPVGHGYELYEYESYEYEQREDPDQADHHEHYEDAAYNYDYYHYYYDNYRHDDYNYYYDCPDPRRD

Secondary structure (DSSP, 8-state):
-EE-SSTTT-EEEEE--EE--EES-EEES-EEEEEE-SSSEEEESB-TT-PBEES-EEES-EEES---SSTTSB-EEEEE-SSS-EEES-EEE---SBS-SEEE---SGGG-